Protein AF-S4RTV8-F1 (afdb_monomer_lite)

pLDDT: mean 80.62, std 17.02, range [40.25, 97.31]

Foldseek 3Di:
DDDPPPVVVVVPVVPCVVVVHDDDDPVRVVVVVVVVVVVVVVVVVVCVPPPVNPPPDPPCCDAQLAPRHSDADVVFGWDAQPPPGHIHTCVLQVPPDDDPDGDHAPCVVVVPDQAQAPQDRDRDHGKDAAPVGPHIHHSNSLVPDPVRPD

Sequence (150 aa):
LGSVSSCARSMLTMPTMSLGLPPVRERSLEAALSRLERRCADSALRALSTEAALGIEFDADVVCDVCRSPHAEDGNEMVFCDKCDVCVHQACYGIACVPAGSWLCRVCDRGVAAPRCQLCPRRDGAMKPTRGGGKWAHVSCALWIPEVRG

Radius of gyration: 27.45 Å; chains: 1; bounding box: 47×31×81 Å

InterPro domains:
  IPR001965 Zinc finger, PHD-type [SM00249] (63-109)
  IPR011011 Zinc finger, FYVE/PHD-type [SSF57903] (55-123)
  IPR013083 Zinc finger, RING/FYVE/PHD-type [G3DSA:3.30.40.10] (53-113)
  IPR013083 Zinc finger, RING/FYVE/PHD-type [G3DSA:3.30.40.10] (114-150)
  IPR019786 Zinc finger, PHD-type, conserved site [PS01359] (64-108)
  IPR019787 Zinc finger, PHD-finger [PF13831] (76-108)
  IPR019787 Zinc finger, PHD-finger [PS50016] (61-111)
  IPR034732 Extended PHD (ePHD) domain [PS51805] (114-150)
  IPR050701 Histone Modification Regulator [PTHR13793] (19-148)

Structure (mmCIF, N/CA/C/O backbone):
data_AF-S4RTV8-F1
#
_entry.id   AF-S4RTV8-F1
#
loop_
_atom_site.group_PDB
_atom_site.id
_atom_site.type_symbol
_atom_site.label_atom_id
_atom_site.label_alt_id
_atom_site.label_comp_id
_atom_site.label_asym_id
_atom_site.label_entity_id
_atom_site.label_seq_id
_atom_site.pdbx_PDB_ins_code
_atom_site.Cartn_x
_atom_site.Cartn_y
_atom_site.Cartn_z
_atom_site.occupancy
_atom_site.B_iso_or_equiv
_atom_site.auth_seq_id
_atom_site.auth_comp_id
_atom_site.auth_asym_id
_atom_site.auth_atom_id
_atom_site.pdbx_PDB_model_num
ATOM 1 N N . LEU A 1 1 ? 28.688 -11.612 -32.225 1.00 40.25 1 LEU A N 1
ATOM 2 C CA . LEU A 1 1 ? 28.831 -11.708 -33.698 1.00 40.25 1 LEU A CA 1
ATOM 3 C C . LEU A 1 1 ? 27.791 -12.708 -34.195 1.00 40.25 1 LEU A C 1
ATOM 5 O O . LEU A 1 1 ? 28.109 -13.857 -34.465 1.00 40.25 1 LEU A O 1
ATOM 9 N N . GLY A 1 2 ? 26.517 -12.313 -34.138 1.00 41.94 2 GLY A N 1
ATOM 10 C CA . GLY A 1 2 ? 25.397 -13.205 -34.424 1.00 41.94 2 GLY A CA 1
ATOM 11 C C . GLY A 1 2 ? 25.200 -13.312 -35.927 1.00 41.94 2 GLY A C 1
ATOM 12 O O . GLY A 1 2 ? 24.934 -12.307 -36.578 1.00 41.94 2 GLY A O 1
ATOM 13 N N . SER A 1 3 ? 25.365 -14.515 -36.471 1.00 46.09 3 SER A N 1
ATOM 14 C CA . SER A 1 3 ? 24.925 -14.839 -37.826 1.00 46.09 3 SER A CA 1
ATOM 15 C C . SER A 1 3 ? 23.455 -14.448 -37.955 1.00 46.09 3 SER A C 1
ATOM 17 O O . SER A 1 3 ? 22.622 -14.951 -37.198 1.00 46.09 3 SER A O 1
ATOM 19 N N . VAL A 1 4 ? 23.131 -13.544 -38.883 1.00 47.97 4 VAL A N 1
ATOM 20 C CA . VAL A 1 4 ? 21.741 -13.307 -39.274 1.00 47.97 4 VAL A CA 1
ATOM 21 C C . VAL A 1 4 ? 21.162 -14.657 -39.691 1.00 47.97 4 VAL A C 1
ATOM 23 O O . VAL A 1 4 ? 21.651 -15.310 -40.623 1.00 47.97 4 VAL A O 1
ATOM 26 N N . SER A 1 5 ? 20.194 -15.132 -38.903 1.00 55.53 5 SER A N 1
ATOM 27 C CA . SER A 1 5 ? 19.556 -16.434 -39.087 1.00 55.53 5 SER A CA 1
ATOM 28 C C . SER A 1 5 ? 19.175 -16.614 -40.555 1.00 55.53 5 SER A C 1
ATOM 30 O O . SER A 1 5 ? 18.720 -15.670 -41.201 1.00 55.53 5 SER A O 1
ATOM 32 N N . SER A 1 6 ? 19.350 -17.828 -41.083 1.00 51.12 6 SER A N 1
ATOM 33 C CA . SER A 1 6 ? 18.926 -18.232 -42.435 1.00 51.12 6 SER A CA 1
ATOM 34 C C . SER A 1 6 ? 17.519 -17.715 -42.801 1.00 51.12 6 SER A C 1
ATOM 36 O O . SER A 1 6 ? 17.260 -17.333 -43.943 1.00 51.12 6 SER A O 1
ATOM 38 N N . CYS A 1 7 ? 16.643 -17.580 -41.801 1.00 46.38 7 CYS A N 1
ATOM 39 C CA . CYS A 1 7 ? 15.295 -17.043 -41.956 1.00 46.38 7 CYS A CA 1
ATOM 40 C C . CYS A 1 7 ? 15.264 -15.559 -42.401 1.00 46.38 7 CYS A C 1
ATOM 42 O O . CYS A 1 7 ? 14.473 -15.193 -43.267 1.00 46.38 7 CYS A O 1
ATOM 44 N N . ALA A 1 8 ? 16.171 -14.712 -41.896 1.00 48.53 8 ALA A N 1
ATOM 45 C CA . ALA A 1 8 ? 16.247 -13.290 -42.254 1.00 48.53 8 ALA A CA 1
ATOM 46 C C . ALA A 1 8 ? 16.713 -13.067 -43.706 1.00 48.53 8 ALA A C 1
ATOM 48 O O . ALA A 1 8 ? 16.277 -12.123 -44.362 1.00 48.53 8 ALA A O 1
ATOM 49 N N . ARG A 1 9 ? 17.544 -13.974 -44.242 1.00 51.44 9 ARG A N 1
ATOM 50 C CA . ARG A 1 9 ? 18.009 -13.937 -45.641 1.00 51.44 9 ARG A CA 1
ATOM 51 C C . ARG A 1 9 ? 16.878 -14.140 -46.651 1.00 51.44 9 ARG A C 1
ATOM 53 O O . ARG A 1 9 ? 16.874 -13.482 -47.686 1.00 51.44 9 ARG A O 1
ATOM 60 N N . SER A 1 10 ? 15.905 -15.000 -46.341 1.00 50.19 10 SER A N 1
ATOM 61 C CA . SER A 1 10 ? 14.776 -15.273 -47.247 1.00 50.19 10 SER A CA 1
ATOM 62 C C . SER A 1 10 ? 13.738 -14.144 -47.281 1.00 50.19 10 SER A C 1
ATOM 64 O O . SER A 1 10 ? 13.056 -13.968 -48.287 1.00 50.19 10 SER A O 1
ATOM 66 N N . MET A 1 11 ? 13.634 -13.339 -46.219 1.00 51.34 11 MET A N 1
ATOM 67 C CA . MET A 1 11 ? 12.664 -12.236 -46.146 1.00 51.34 11 MET A CA 1
ATOM 68 C C . MET A 1 11 ? 13.111 -10.963 -46.884 1.00 51.34 11 MET A C 1
ATOM 70 O O . MET A 1 11 ? 12.276 -10.119 -47.195 1.00 51.34 11 MET A O 1
ATOM 74 N N . LEU A 1 12 ? 14.406 -10.817 -47.188 1.00 53.62 12 LEU A N 1
ATOM 75 C CA . LEU A 1 12 ? 14.980 -9.590 -47.764 1.00 53.62 12 LEU A CA 1
ATOM 76 C C . LEU A 1 12 ? 15.147 -9.638 -49.294 1.00 53.62 12 LEU A C 1
ATOM 78 O O . LEU A 1 12 ? 15.324 -8.595 -49.921 1.00 53.62 12 LEU A O 1
ATOM 82 N N . THR A 1 13 ? 15.066 -10.821 -49.909 1.00 52.78 13 THR A N 1
ATOM 83 C CA . THR A 1 13 ? 15.161 -11.012 -51.372 1.00 52.78 13 THR A CA 1
ATOM 84 C C . THR A 1 13 ? 13.800 -11.081 -52.067 1.00 52.78 13 THR A C 1
ATOM 86 O O . THR A 1 13 ? 13.704 -10.795 -53.257 1.00 52.78 13 THR A O 1
ATOM 89 N N . MET A 1 14 ? 12.740 -11.414 -51.330 1.00 53.25 14 MET A N 1
ATOM 90 C CA . MET A 1 14 ? 11.364 -11.488 -51.834 1.00 53.25 14 MET A CA 1
ATOM 91 C C . MET A 1 14 ? 10.714 -10.121 -52.167 1.00 53.25 14 MET A C 1
ATOM 93 O O . MET A 1 14 ? 9.993 -10.063 -53.162 1.00 53.25 14 MET A O 1
ATOM 97 N N . PRO A 1 15 ? 10.951 -9.002 -51.439 1.00 51.34 15 PRO A N 1
ATOM 98 C CA . PRO A 1 15 ? 10.227 -7.749 -51.690 1.00 51.34 15 PRO A CA 1
ATOM 99 C C . PRO A 1 15 ? 10.873 -6.836 -52.745 1.00 51.34 15 PRO A C 1
ATOM 101 O O . PRO A 1 15 ? 10.248 -5.878 -53.199 1.00 51.34 15 PRO A O 1
ATOM 104 N N . THR A 1 16 ? 12.120 -7.089 -53.156 1.00 51.38 16 THR A N 1
ATOM 105 C CA . THR A 1 16 ? 12.829 -6.227 -54.123 1.00 51.38 16 THR A CA 1
ATOM 106 C C . THR A 1 16 ? 12.380 -6.471 -55.564 1.00 51.38 16 THR A C 1
ATOM 108 O O . THR A 1 16 ? 12.330 -5.528 -56.354 1.00 51.38 16 THR A O 1
ATOM 111 N N . MET A 1 17 ? 11.967 -7.703 -55.892 1.00 49.91 17 MET A N 1
ATOM 112 C CA . MET A 1 17 ? 11.480 -8.066 -57.230 1.00 49.91 17 MET A CA 1
ATOM 113 C C . MET A 1 17 ? 10.104 -7.463 -57.558 1.00 49.91 17 MET A C 1
ATOM 115 O O . MET A 1 17 ? 9.817 -7.225 -58.727 1.00 49.91 17 MET A O 1
ATOM 119 N N . SER A 1 18 ? 9.268 -7.160 -56.557 1.00 53.88 18 SER A N 1
ATOM 120 C CA . SER A 1 18 ? 7.946 -6.537 -56.753 1.00 53.88 18 SER A CA 1
ATOM 121 C C . SER A 1 18 ? 7.978 -5.007 -56.859 1.00 53.88 18 SER A C 1
ATOM 123 O O . SER A 1 18 ? 6.999 -4.410 -57.292 1.00 53.88 18 SER A O 1
ATOM 125 N N . LEU A 1 19 ? 9.083 -4.363 -56.464 1.00 61.69 19 LEU A N 1
ATOM 126 C CA . LEU A 1 19 ? 9.220 -2.898 -56.414 1.00 61.69 19 LEU A CA 1
ATOM 127 C C . LEU A 1 19 ? 10.133 -2.327 -57.516 1.00 61.69 19 LEU A C 1
ATOM 129 O O . LEU A 1 19 ? 10.395 -1.128 -57.526 1.00 61.69 19 LEU A O 1
ATOM 133 N N . GLY A 1 20 ? 10.638 -3.167 -58.430 1.00 59.81 20 GLY A N 1
ATOM 134 C CA . GLY A 1 20 ? 11.506 -2.735 -59.535 1.00 59.81 20 GLY A CA 1
ATOM 135 C C . GLY A 1 20 ? 12.856 -2.152 -59.092 1.00 59.81 20 GLY A C 1
ATOM 136 O O . GLY A 1 20 ? 13.490 -1.420 -59.848 1.00 59.81 20 GLY A O 1
ATOM 137 N N . LEU A 1 21 ? 13.294 -2.446 -57.865 1.00 60.03 21 LEU A N 1
ATOM 138 C CA . LEU A 1 21 ? 14.542 -1.929 -57.307 1.00 60.03 21 LEU A CA 1
ATOM 139 C C . LEU A 1 21 ? 15.725 -2.824 -57.704 1.00 60.03 21 LEU A C 1
ATOM 141 O O . LEU A 1 21 ? 15.591 -4.051 -57.713 1.00 60.03 21 LEU A O 1
ATOM 145 N N . PRO A 1 22 ? 16.903 -2.245 -58.005 1.00 67.88 22 PRO A N 1
ATOM 146 C CA . PRO A 1 22 ? 18.086 -3.036 -58.312 1.00 67.88 22 PRO A CA 1
ATOM 147 C C . PRO A 1 22 ? 18.478 -3.910 -57.107 1.00 67.88 22 PRO A C 1
ATOM 149 O O . PRO A 1 22 ? 18.366 -3.462 -55.960 1.00 67.88 22 PRO A O 1
ATOM 152 N N . PRO A 1 23 ? 18.958 -5.146 -57.334 1.00 69.31 23 PRO A N 1
ATOM 153 C CA . PRO A 1 23 ? 19.333 -6.051 -56.255 1.00 69.31 23 PRO A CA 1
ATOM 154 C C . PRO A 1 23 ? 20.471 -5.449 -55.424 1.00 69.31 23 PRO A C 1
ATOM 156 O O . PRO A 1 23 ? 21.555 -5.150 -55.929 1.00 69.31 23 PRO A O 1
ATOM 159 N N . VAL A 1 24 ? 20.222 -5.269 -54.127 1.00 79.12 24 VAL A N 1
ATOM 160 C CA . VAL A 1 24 ? 21.215 -4.757 -53.179 1.00 79.12 24 VAL A CA 1
ATOM 161 C C . VAL A 1 24 ? 22.122 -5.906 -52.746 1.00 79.12 24 VAL A C 1
ATOM 163 O O . VAL A 1 24 ? 21.654 -6.992 -52.410 1.00 79.12 24 VAL A O 1
ATOM 166 N N . ARG A 1 25 ? 23.440 -5.679 -52.738 1.00 80.88 25 ARG A N 1
ATOM 167 C CA . ARG A 1 25 ? 24.405 -6.673 -52.245 1.00 80.88 25 ARG A CA 1
ATOM 168 C C . ARG A 1 25 ? 24.222 -6.882 -50.741 1.00 80.88 25 ARG A C 1
ATOM 170 O O . ARG A 1 25 ? 24.121 -5.908 -49.999 1.00 80.88 25 ARG A O 1
ATOM 177 N N . GLU A 1 26 ? 24.289 -8.135 -50.295 1.00 80.56 26 GLU A N 1
ATOM 178 C CA . GLU A 1 26 ? 24.139 -8.544 -48.885 1.00 80.56 26 GLU A CA 1
ATOM 179 C C . GLU A 1 26 ? 24.993 -7.684 -47.939 1.00 80.56 26 GLU A C 1
ATOM 181 O O . GLU A 1 26 ? 24.469 -7.067 -47.018 1.00 80.56 26 GLU A O 1
ATOM 186 N N . ARG A 1 27 ? 26.278 -7.495 -48.267 1.00 76.31 27 ARG A N 1
ATOM 187 C CA . ARG A 1 27 ? 27.217 -6.667 -47.487 1.00 76.31 27 ARG A CA 1
ATOM 188 C C . ARG A 1 27 ? 26.774 -5.208 -47.325 1.00 76.31 27 ARG A C 1
ATOM 190 O O . ARG A 1 27 ? 27.061 -4.580 -46.310 1.00 76.31 27 ARG A O 1
ATOM 197 N N . SER A 1 28 ? 26.107 -4.646 -48.334 1.00 82.62 28 SER A N 1
ATOM 198 C CA . SER A 1 28 ? 25.605 -3.267 -48.299 1.00 82.62 28 SER A CA 1
ATOM 199 C C . SER A 1 28 ? 24.367 -3.149 -47.411 1.00 82.62 28 SER A C 1
ATOM 201 O O . SER A 1 28 ? 24.237 -2.173 -46.674 1.00 82.62 28 SER A O 1
ATOM 203 N N . LEU A 1 29 ? 23.490 -4.155 -47.442 1.00 83.25 29 LEU A N 1
ATOM 204 C CA . LEU A 1 29 ? 22.302 -4.220 -46.594 1.00 83.25 29 LEU A CA 1
ATOM 205 C C . LEU A 1 29 ? 22.671 -4.463 -45.127 1.00 83.25 29 LEU A C 1
ATOM 207 O O . LEU A 1 29 ? 22.194 -3.744 -44.254 1.00 83.25 29 LEU A O 1
ATOM 211 N N . GLU A 1 30 ? 23.582 -5.398 -44.858 1.00 82.88 30 GLU A N 1
ATOM 212 C CA . GLU A 1 30 ? 24.113 -5.659 -43.514 1.00 82.88 30 GLU A CA 1
ATOM 213 C C . GLU A 1 30 ? 24.758 -4.407 -42.910 1.00 82.88 30 GLU A C 1
ATOM 215 O O . GLU A 1 30 ? 24.509 -4.068 -41.751 1.00 82.88 30 GLU A O 1
ATOM 220 N N . ALA A 1 31 ? 25.544 -3.669 -43.702 1.00 83.31 31 ALA A N 1
ATOM 221 C CA . ALA A 1 31 ? 26.157 -2.422 -43.257 1.00 83.31 31 ALA A CA 1
ATOM 222 C C . ALA A 1 31 ? 25.113 -1.332 -42.953 1.00 83.31 31 ALA A C 1
ATOM 224 O O . ALA A 1 31 ? 25.285 -0.571 -41.996 1.00 83.31 31 ALA A O 1
ATOM 225 N N . ALA A 1 32 ? 24.037 -1.255 -43.742 1.00 86.19 32 ALA A N 1
ATOM 226 C CA . ALA A 1 32 ? 22.941 -0.312 -43.533 1.00 86.19 32 ALA A CA 1
ATOM 227 C C . ALA A 1 32 ? 22.113 -0.657 -42.283 1.00 86.19 32 ALA A C 1
ATOM 229 O O . ALA A 1 32 ? 21.882 0.222 -41.451 1.00 86.19 32 ALA A O 1
ATOM 230 N N . LEU A 1 33 ? 21.747 -1.928 -42.097 1.00 85.31 33 LEU A N 1
ATOM 231 C CA . LEU A 1 33 ? 21.034 -2.412 -40.910 1.00 85.31 33 LEU A CA 1
ATOM 232 C C . LEU A 1 33 ? 21.870 -2.208 -39.643 1.00 85.31 33 LEU A C 1
ATOM 234 O O . LEU A 1 33 ? 21.409 -1.557 -38.710 1.00 85.31 33 LEU A O 1
ATOM 238 N N . SER A 1 34 ? 23.149 -2.596 -39.664 1.00 85.44 34 SER A N 1
ATOM 239 C CA . SER A 1 34 ? 24.070 -2.375 -38.539 1.00 85.44 34 SER A CA 1
ATOM 240 C C . SER A 1 34 ? 24.225 -0.889 -38.186 1.00 85.44 34 SER A C 1
ATOM 242 O O . SER A 1 34 ? 24.551 -0.529 -37.056 1.00 85.44 34 SER A O 1
ATOM 244 N N . ARG A 1 35 ? 24.091 0.020 -39.161 1.00 90.38 35 ARG A N 1
ATOM 245 C CA . ARG A 1 35 ? 24.100 1.472 -38.912 1.00 90.38 35 ARG A CA 1
ATOM 246 C C . ARG A 1 35 ? 22.797 1.935 -38.267 1.00 90.38 35 ARG A C 1
ATOM 248 O O . ARG A 1 35 ? 22.850 2.761 -37.362 1.00 90.38 35 ARG A O 1
ATOM 255 N N . LEU A 1 36 ? 21.656 1.420 -38.717 1.00 86.12 36 LEU A N 1
ATOM 256 C CA . LEU A 1 36 ? 20.351 1.758 -38.156 1.00 86.12 36 LEU A CA 1
ATOM 257 C C . LEU A 1 36 ? 20.208 1.252 -36.714 1.00 86.12 36 LEU A C 1
ATOM 259 O O . LEU A 1 36 ? 19.797 2.016 -35.847 1.00 86.12 36 LEU A O 1
ATOM 263 N N . GLU A 1 37 ? 20.627 0.016 -36.449 1.00 89.62 37 GLU A N 1
ATOM 264 C CA . GLU A 1 37 ? 20.637 -0.588 -35.112 1.00 89.62 37 GLU A CA 1
ATOM 265 C C . GLU A 1 37 ? 21.473 0.232 -34.129 1.00 89.62 37 GLU A C 1
ATOM 267 O O . GLU A 1 37 ? 20.994 0.560 -33.048 1.00 89.62 37 GLU A O 1
ATOM 272 N N . ARG A 1 38 ? 22.681 0.657 -34.530 1.00 90.38 38 ARG A N 1
ATOM 273 C CA . ARG A 1 38 ? 23.530 1.537 -33.708 1.00 90.38 38 ARG A CA 1
ATOM 274 C C . ARG A 1 38 ? 22.851 2.865 -33.384 1.00 90.38 38 ARG A C 1
ATOM 276 O O . ARG A 1 38 ? 22.861 3.286 -32.237 1.00 90.38 38 ARG A O 1
ATOM 283 N N . ARG A 1 39 ? 22.198 3.497 -34.363 1.00 88.00 39 ARG A N 1
ATOM 284 C CA . ARG A 1 39 ? 21.475 4.762 -34.134 1.00 88.00 39 ARG A CA 1
ATOM 285 C C . ARG A 1 39 ? 20.268 4.584 -33.213 1.00 88.00 39 ARG A C 1
ATOM 287 O O . ARG A 1 39 ? 19.996 5.466 -32.406 1.00 88.00 39 ARG A O 1
ATOM 294 N N . CYS A 1 40 ? 19.553 3.467 -33.331 1.00 82.19 40 CYS A N 1
ATOM 295 C CA . CYS A 1 40 ? 18.441 3.134 -32.443 1.00 82.19 40 CYS A CA 1
ATOM 296 C C . CYS A 1 40 ? 18.938 2.888 -31.012 1.00 82.19 40 CYS A C 1
ATOM 298 O O . CYS A 1 40 ? 18.385 3.452 -30.073 1.00 82.19 40 CYS A O 1
ATOM 300 N N . ALA A 1 41 ? 20.030 2.133 -30.860 1.00 85.12 41 ALA A N 1
ATOM 301 C CA . ALA A 1 41 ? 20.665 1.874 -29.572 1.00 85.12 41 ALA A CA 1
ATOM 302 C C . ALA A 1 41 ? 21.143 3.170 -28.899 1.00 85.12 41 ALA A C 1
ATOM 304 O O . ALA A 1 41 ? 20.824 3.396 -27.736 1.00 85.12 41 ALA A O 1
ATOM 305 N N . ASP A 1 42 ? 21.812 4.060 -29.637 1.00 85.00 42 ASP A N 1
ATOM 306 C CA . ASP A 1 42 ? 22.248 5.363 -29.121 1.00 85.00 42 ASP A CA 1
ATOM 307 C C . ASP A 1 42 ? 21.057 6.244 -28.706 1.00 85.00 42 ASP A C 1
ATOM 309 O O . ASP A 1 42 ? 21.120 6.952 -27.702 1.00 85.00 42 ASP A O 1
ATOM 313 N N . SER A 1 43 ? 19.958 6.211 -29.469 1.00 79.62 43 SER A N 1
ATOM 314 C CA . SER A 1 43 ? 18.732 6.957 -29.158 1.00 79.62 43 SER A CA 1
ATOM 315 C C . SER A 1 43 ? 18.017 6.410 -27.923 1.00 79.62 43 SER A C 1
ATOM 317 O O . SER A 1 43 ? 17.565 7.192 -27.090 1.00 79.62 43 SER A O 1
ATOM 319 N N . ALA A 1 44 ? 17.916 5.085 -27.798 1.00 78.06 44 ALA A N 1
ATOM 320 C CA . ALA A 1 44 ? 17.320 4.420 -26.646 1.00 78.06 44 ALA A CA 1
ATOM 321 C C . ALA A 1 44 ? 18.156 4.665 -25.387 1.00 78.06 44 ALA A C 1
ATOM 323 O O . ALA A 1 44 ? 17.614 5.053 -24.359 1.00 78.06 44 ALA A O 1
ATOM 324 N N . LEU A 1 45 ? 19.483 4.537 -25.488 1.00 74.19 45 LEU A N 1
ATOM 325 C CA . LEU A 1 45 ? 20.388 4.822 -24.382 1.00 74.19 45 LEU A CA 1
ATOM 326 C C . LEU A 1 45 ? 20.266 6.282 -23.941 1.00 74.19 45 LEU A C 1
ATOM 328 O O . LEU A 1 45 ? 20.134 6.543 -22.757 1.00 74.19 45 LEU A O 1
ATOM 332 N N . ARG A 1 46 ? 20.209 7.234 -24.878 1.00 71.50 46 ARG A N 1
ATOM 333 C CA . ARG A 1 46 ? 19.984 8.652 -24.556 1.00 71.50 46 ARG A CA 1
ATOM 334 C C . ARG A 1 46 ? 18.651 8.918 -23.863 1.00 71.50 46 ARG A C 1
ATOM 336 O O . ARG A 1 46 ? 18.626 9.733 -22.949 1.00 71.50 46 ARG A O 1
ATOM 343 N N . ALA A 1 47 ? 17.579 8.245 -24.276 1.00 70.50 47 ALA A N 1
ATOM 344 C CA . ALA A 1 47 ? 16.274 8.350 -23.626 1.00 70.50 47 ALA A CA 1
ATOM 345 C C . ALA A 1 47 ? 16.274 7.760 -22.201 1.00 70.50 47 ALA A C 1
ATOM 347 O O . ALA A 1 47 ? 15.520 8.222 -21.353 1.00 70.50 47 ALA A O 1
ATOM 348 N N . LEU A 1 48 ? 17.133 6.770 -21.934 1.00 65.19 48 LEU A N 1
ATOM 349 C CA . LEU A 1 48 ? 17.292 6.135 -20.621 1.00 65.19 48 LEU A CA 1
ATOM 350 C C . LEU A 1 48 ? 18.318 6.848 -19.719 1.00 65.19 48 LEU A C 1
ATOM 352 O O . LEU A 1 48 ? 18.198 6.791 -18.502 1.00 65.19 48 LEU A O 1
ATOM 356 N N . SER A 1 49 ? 19.333 7.504 -20.292 1.00 63.03 49 SER A N 1
ATOM 357 C CA . SER A 1 49 ? 20.416 8.179 -19.557 1.00 63.03 49 SER A CA 1
ATOM 358 C C . SER A 1 49 ? 20.053 9.574 -19.059 1.00 63.03 49 SER A C 1
ATOM 360 O O . SER A 1 49 ? 20.782 10.136 -18.246 1.00 63.03 49 SER A O 1
ATOM 362 N N . THR A 1 50 ? 18.954 10.165 -19.525 1.00 59.38 50 THR A N 1
ATOM 363 C CA . THR A 1 50 ? 18.392 11.324 -18.836 1.00 59.38 50 THR A CA 1
ATOM 364 C C . THR A 1 50 ? 17.734 10.828 -17.553 1.00 59.38 50 THR A C 1
ATOM 366 O O . THR A 1 50 ? 16.619 10.319 -17.601 1.00 59.38 50 THR A O 1
ATOM 369 N N . GLU A 1 51 ? 18.412 10.985 -16.414 1.00 53.25 51 GLU A N 1
ATOM 370 C CA . GLU A 1 51 ? 17.888 10.675 -15.069 1.00 53.25 51 GLU A CA 1
ATOM 371 C C . GLU A 1 51 ? 16.492 11.299 -14.842 1.00 53.25 51 GLU A C 1
ATOM 373 O O . GLU A 1 51 ? 15.618 10.702 -14.219 1.00 53.25 51 GLU A O 1
ATOM 378 N N . ALA A 1 52 ? 16.227 12.444 -15.481 1.00 54.62 52 ALA A N 1
ATOM 379 C CA . ALA A 1 52 ? 14.937 13.135 -15.493 1.00 54.62 52 ALA A CA 1
ATOM 380 C C . ALA A 1 52 ? 13.796 12.432 -16.271 1.00 54.62 52 ALA A C 1
ATOM 382 O O . ALA A 1 52 ? 12.651 12.860 -16.159 1.00 54.62 52 ALA A O 1
ATOM 383 N N . ALA A 1 53 ? 14.067 11.401 -17.081 1.00 55.41 53 ALA A N 1
ATOM 384 C CA . ALA A 1 53 ? 13.049 10.732 -17.905 1.00 55.41 53 ALA A CA 1
ATOM 385 C C . ALA A 1 53 ? 12.460 9.469 -17.266 1.00 55.41 53 ALA A C 1
ATOM 387 O O . ALA A 1 53 ? 11.389 9.031 -17.683 1.00 55.41 53 ALA A O 1
ATOM 388 N N . LEU A 1 54 ? 13.133 8.887 -16.269 1.00 57.81 54 LEU A N 1
ATOM 389 C CA . LEU A 1 54 ? 12.631 7.699 -15.581 1.00 57.81 54 LEU A CA 1
ATOM 390 C C . LEU A 1 54 ? 11.972 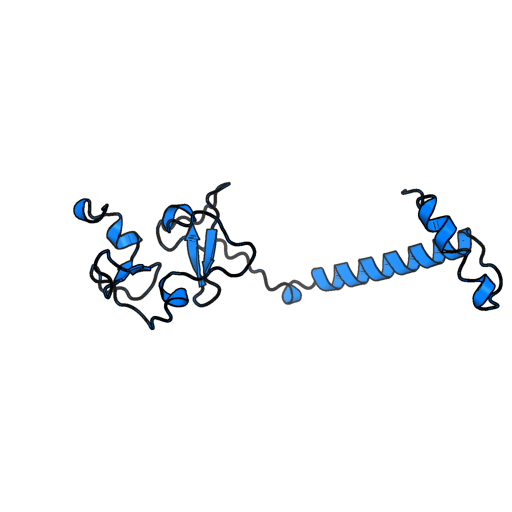8.030 -14.239 1.00 57.81 54 LEU A C 1
ATOM 392 O O . LEU A 1 54 ? 11.099 7.278 -13.825 1.00 57.81 54 LEU A O 1
ATOM 396 N N . GLY A 1 55 ? 12.319 9.146 -13.584 1.00 56.00 55 GLY A N 1
ATOM 397 C CA . GLY A 1 55 ? 11.651 9.590 -12.349 1.00 56.00 55 GLY A CA 1
ATOM 398 C C . GLY A 1 55 ? 11.646 8.552 -11.216 1.00 56.00 55 GLY A C 1
ATOM 399 O O . GLY A 1 55 ? 10.831 8.650 -10.305 1.00 56.00 55 GLY A O 1
ATOM 400 N N . ILE A 1 56 ? 12.514 7.536 -11.288 1.00 57.31 56 ILE A N 1
ATOM 401 C CA . ILE A 1 56 ? 12.601 6.458 -10.302 1.00 57.31 56 ILE A CA 1
ATOM 402 C C . ILE A 1 56 ? 13.599 6.905 -9.242 1.00 57.31 56 ILE A C 1
ATOM 404 O O . ILE A 1 56 ? 14.779 6.557 -9.280 1.00 57.31 56 ILE A O 1
ATOM 408 N N . GLU A 1 57 ? 13.135 7.730 -8.317 1.00 63.62 57 GLU A N 1
ATOM 409 C CA . GLU A 1 57 ? 13.874 8.000 -7.091 1.00 63.62 57 GLU A CA 1
ATOM 410 C C . GLU A 1 57 ? 13.663 6.780 -6.184 1.00 63.62 57 GLU A C 1
ATOM 412 O O . GLU A 1 57 ? 12.575 6.568 -5.651 1.00 63.62 57 GLU A O 1
ATOM 417 N N . PHE A 1 58 ? 14.669 5.904 -6.076 1.00 57.03 58 PHE A N 1
ATOM 418 C CA . PHE A 1 58 ? 14.672 4.854 -5.055 1.00 57.03 58 PHE A CA 1
ATOM 419 C C . PHE A 1 58 ? 14.891 5.529 -3.706 1.00 57.03 58 PHE A C 1
ATOM 421 O O . PHE A 1 58 ? 16.025 5.705 -3.261 1.00 57.03 58 PHE A O 1
ATOM 428 N N . ASP A 1 59 ? 13.798 5.945 -3.082 1.00 68.50 59 ASP A N 1
ATOM 429 C CA . ASP A 1 59 ? 13.835 6.474 -1.733 1.00 68.50 59 ASP A CA 1
AT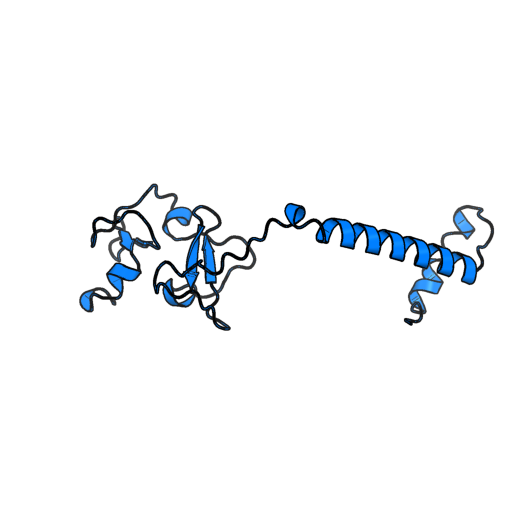OM 430 C C . ASP A 1 59 ? 14.080 5.307 -0.763 1.00 68.50 59 ASP A C 1
ATOM 432 O O . ASP A 1 59 ? 13.195 4.503 -0.458 1.00 68.50 59 ASP A O 1
ATOM 436 N N . ALA A 1 60 ? 15.341 5.163 -0.345 1.00 67.25 60 ALA A N 1
ATOM 437 C CA . ALA A 1 60 ? 15.792 4.110 0.563 1.00 67.25 60 ALA A CA 1
ATOM 438 C C . ALA A 1 60 ? 15.134 4.198 1.954 1.00 67.25 60 ALA A C 1
ATOM 440 O O . ALA A 1 60 ? 15.247 3.254 2.738 1.00 67.25 60 ALA A O 1
ATOM 441 N N . ASP A 1 61 ? 14.433 5.299 2.241 1.00 80.31 61 ASP A N 1
ATOM 442 C CA . ASP A 1 61 ? 13.719 5.527 3.492 1.00 80.31 61 ASP A CA 1
ATOM 443 C C . ASP A 1 61 ? 12.253 5.056 3.442 1.00 80.31 61 ASP A C 1
ATOM 445 O O . ASP A 1 61 ? 11.534 5.145 4.446 1.00 80.31 61 ASP A O 1
ATOM 449 N N . VAL A 1 62 ? 11.786 4.507 2.312 1.00 89.81 62 VAL A N 1
ATOM 450 C CA . VAL A 1 62 ? 10.436 3.938 2.223 1.00 89.81 62 VAL A CA 1
ATOM 451 C C . VAL A 1 62 ? 10.346 2.673 3.070 1.00 89.81 62 VAL A C 1
ATOM 453 O O . VAL A 1 62 ? 11.035 1.678 2.853 1.00 89.81 62 VAL A O 1
ATOM 456 N N . VAL A 1 63 ? 9.433 2.704 4.037 1.00 94.69 63 VAL A N 1
ATOM 457 C CA . VAL A 1 63 ? 9.184 1.605 4.968 1.00 94.69 63 VAL A CA 1
ATOM 458 C C . VAL A 1 63 ? 7.764 1.083 4.837 1.00 94.69 63 VAL A C 1
ATOM 460 O O . VAL A 1 63 ? 6.823 1.823 4.558 1.00 94.69 63 VAL A O 1
ATOM 463 N N . CYS A 1 64 ? 7.575 -0.193 5.159 1.00 95.75 64 CYS A N 1
ATOM 464 C CA . CYS A 1 64 ? 6.239 -0.753 5.282 1.00 95.75 64 CYS A CA 1
ATOM 465 C C . CYS A 1 64 ? 5.436 -0.055 6.402 1.00 95.75 64 CYS A C 1
ATOM 467 O O . CYS A 1 64 ? 5.839 -0.035 7.568 1.00 95.75 64 CYS A O 1
ATOM 469 N N . ASP A 1 65 ? 4.223 0.406 6.093 1.00 95.44 65 ASP A N 1
ATOM 470 C CA . ASP A 1 65 ? 3.301 1.088 7.016 1.00 95.44 65 ASP A CA 1
ATOM 471 C C . ASP A 1 65 ? 2.766 0.213 8.164 1.00 95.44 65 ASP A C 1
ATOM 473 O O . ASP A 1 65 ? 2.079 0.693 9.074 1.00 95.44 65 ASP A O 1
ATOM 477 N N . VAL A 1 66 ? 3.069 -1.086 8.136 1.00 95.62 66 VAL A N 1
ATOM 478 C CA . VAL A 1 66 ? 2.691 -2.045 9.179 1.00 95.62 66 VAL A CA 1
ATOM 479 C C . VAL A 1 66 ? 3.867 -2.347 10.102 1.00 95.62 66 VAL A C 1
ATOM 481 O O . VAL A 1 66 ? 3.744 -2.132 11.307 1.00 95.62 66 VAL A O 1
ATOM 484 N N . CYS A 1 67 ? 4.986 -2.844 9.562 1.00 94.62 67 CYS A N 1
ATOM 485 C CA . CYS A 1 67 ? 6.130 -3.299 10.361 1.00 94.62 67 CYS A CA 1
ATOM 486 C C . CYS A 1 67 ? 7.257 -2.268 10.498 1.00 94.62 67 CYS A C 1
ATOM 488 O O . CYS A 1 67 ? 8.168 -2.492 11.287 1.00 94.62 67 CYS A O 1
ATOM 490 N N . ARG A 1 68 ? 7.197 -1.151 9.760 1.00 93.25 68 ARG A N 1
ATOM 491 C CA . ARG A 1 68 ? 8.228 -0.099 9.716 1.00 93.25 68 ARG A CA 1
ATOM 492 C C . ARG A 1 68 ? 9.617 -0.578 9.260 1.00 93.25 68 ARG A C 1
ATOM 494 O O . ARG A 1 68 ? 10.598 0.112 9.500 1.00 93.25 68 ARG A O 1
ATOM 501 N N . SER A 1 69 ? 9.696 -1.732 8.596 1.00 93.31 69 SER A N 1
ATOM 502 C CA . SER A 1 69 ? 10.923 -2.232 7.963 1.00 93.31 69 SER A CA 1
ATOM 503 C C . SER A 1 69 ? 11.011 -1.755 6.505 1.00 93.31 69 SER A C 1
ATOM 505 O O . SER A 1 69 ? 9.977 -1.801 5.827 1.00 93.31 69 SER A O 1
ATOM 507 N N . PRO A 1 70 ? 12.201 -1.352 6.017 1.00 92.38 70 PRO A N 1
ATOM 508 C CA . PRO A 1 70 ? 12.454 -1.049 4.604 1.00 92.38 70 PRO A CA 1
ATOM 509 C C . PRO A 1 70 ? 12.807 -2.296 3.768 1.00 92.38 70 PRO A C 1
ATOM 511 O O . PRO A 1 70 ? 12.967 -2.215 2.554 1.00 92.38 70 PRO A O 1
ATOM 514 N N . HIS A 1 71 ? 12.994 -3.455 4.406 1.00 90.38 71 HIS A N 1
ATOM 515 C CA . HIS A 1 71 ? 13.506 -4.653 3.739 1.00 90.38 71 HIS A CA 1
ATOM 516 C C . HIS A 1 71 ? 12.388 -5.499 3.131 1.00 90.38 71 HIS A C 1
ATOM 518 O O . HIS A 1 71 ? 11.581 -6.048 3.879 1.00 90.38 71 HIS A O 1
ATOM 524 N N . ALA A 1 72 ? 12.414 -5.663 1.805 1.00 88.19 72 ALA A N 1
ATOM 525 C CA . ALA A 1 72 ? 11.632 -6.666 1.086 1.00 88.19 72 ALA A CA 1
ATOM 526 C C . ALA A 1 72 ? 12.378 -8.012 1.022 1.00 88.19 72 ALA A C 1
ATOM 528 O O . ALA A 1 72 ? 13.609 -8.047 0.982 1.00 88.19 72 ALA A O 1
ATOM 529 N N . GLU A 1 73 ? 11.625 -9.110 0.974 1.00 89.12 73 GLU A N 1
ATOM 530 C CA . GLU A 1 73 ? 12.148 -10.477 0.855 1.00 89.12 73 GLU A CA 1
ATOM 531 C C . GLU A 1 73 ? 11.466 -11.208 -0.313 1.00 89.12 73 GLU A C 1
ATOM 533 O O . GLU A 1 73 ? 10.334 -10.878 -0.681 1.00 89.12 73 GLU A O 1
ATOM 538 N N . ASP A 1 74 ? 12.119 -12.232 -0.870 1.00 89.50 74 ASP A N 1
ATOM 539 C CA . ASP A 1 74 ? 11.549 -13.063 -1.937 1.00 89.50 74 ASP A CA 1
ATOM 540 C C . ASP A 1 74 ? 10.234 -13.718 -1.476 1.00 89.50 74 ASP A C 1
ATOM 542 O O . ASP A 1 74 ? 10.186 -14.454 -0.489 1.00 89.50 74 ASP A O 1
ATOM 546 N N . GLY A 1 75 ? 9.143 -13.452 -2.200 1.00 89.56 75 GLY A N 1
ATOM 547 C CA . GLY A 1 75 ? 7.800 -13.931 -1.848 1.00 89.56 75 GLY A CA 1
ATOM 548 C C . GLY A 1 75 ? 7.091 -13.128 -0.747 1.00 89.56 75 GLY A C 1
ATOM 549 O O . GLY A 1 75 ? 5.959 -13.458 -0.385 1.00 89.56 75 GLY A O 1
ATOM 550 N N . ASN A 1 76 ? 7.719 -12.070 -0.232 1.00 92.94 76 ASN A N 1
ATOM 551 C CA . ASN A 1 76 ? 7.129 -11.094 0.679 1.00 92.94 76 ASN A CA 1
ATOM 552 C C . ASN A 1 76 ? 7.524 -9.670 0.253 1.00 92.94 76 ASN A C 1
ATOM 554 O O . ASN A 1 76 ? 8.141 -8.906 0.998 1.00 92.94 76 ASN A O 1
ATOM 558 N N . GLU A 1 77 ? 7.166 -9.333 -0.979 1.00 93.12 77 GLU A N 1
ATOM 559 C CA . GLU A 1 77 ? 7.523 -8.080 -1.631 1.00 93.12 77 GLU A CA 1
ATOM 560 C C . GLU A 1 77 ? 6.801 -6.883 -0.988 1.00 93.12 77 GLU A C 1
ATOM 562 O O . GLU A 1 77 ? 5.742 -7.023 -0.356 1.00 93.12 77 GLU A O 1
ATOM 567 N N . MET A 1 78 ? 7.371 -5.687 -1.163 1.00 94.25 78 MET A N 1
ATOM 568 C CA . MET A 1 78 ? 6.685 -4.429 -0.862 1.00 94.25 78 MET A CA 1
ATOM 569 C C . MET A 1 78 ? 5.723 -4.073 -1.996 1.00 94.25 78 MET A C 1
ATOM 571 O O . MET A 1 78 ? 6.096 -4.067 -3.165 1.00 94.25 78 MET A O 1
ATOM 575 N N . VAL A 1 79 ? 4.482 -3.758 -1.636 1.00 95.62 79 VAL A N 1
ATOM 576 C CA . VAL A 1 79 ? 3.393 -3.445 -2.563 1.00 95.62 79 VAL A CA 1
ATOM 577 C C . VAL A 1 79 ? 2.836 -2.063 -2.239 1.00 95.62 79 VAL A C 1
ATOM 579 O O . VAL A 1 79 ? 2.502 -1.776 -1.084 1.00 95.62 79 VAL A O 1
ATOM 582 N N . PHE A 1 80 ? 2.697 -1.234 -3.272 1.00 96.00 80 PHE A N 1
ATOM 583 C CA . PHE A 1 80 ? 2.183 0.131 -3.194 1.00 96.00 80 PHE A CA 1
ATOM 584 C C . PHE A 1 80 ? 0.752 0.197 -3.711 1.00 96.00 80 PHE A C 1
ATOM 586 O O . PHE A 1 80 ? 0.411 -0.416 -4.720 1.00 96.00 80 PHE A O 1
ATOM 593 N N . CYS A 1 81 ? -0.104 0.941 -3.014 1.00 96.88 81 CYS A N 1
ATOM 594 C CA . CYS A 1 81 ? -1.455 1.217 -3.494 1.00 96.88 81 CYS A CA 1
ATOM 595 C C . CYS A 1 81 ? -1.432 2.278 -4.593 1.00 96.88 81 CYS A C 1
ATOM 597 O O . CYS A 1 81 ? -1.147 3.436 -4.298 1.00 96.88 81 CYS A O 1
ATOM 599 N N . ASP A 1 82 ? -1.913 1.943 -5.791 1.00 96.25 82 ASP A N 1
ATOM 600 C CA . ASP A 1 82 ? -1.918 2.853 -6.952 1.00 96.25 82 ASP A CA 1
ATOM 601 C C . ASP A 1 82 ? -2.748 4.140 -6.767 1.00 96.25 82 ASP A C 1
ATOM 603 O O . ASP A 1 82 ? -2.717 5.038 -7.606 1.00 96.25 82 ASP A O 1
ATOM 607 N N . LYS A 1 83 ? -3.544 4.242 -5.694 1.00 95.62 83 LYS A N 1
ATOM 608 C CA . LYS A 1 83 ? -4.394 5.413 -5.417 1.00 95.62 83 LYS A CA 1
ATOM 609 C C . LYS A 1 83 ? -3.910 6.290 -4.265 1.00 95.62 83 LYS A C 1
ATOM 611 O O . LYS A 1 83 ? -4.176 7.488 -4.276 1.00 95.62 83 LYS A O 1
ATOM 616 N N . CYS A 1 84 ? -3.326 5.706 -3.223 1.00 95.00 84 CYS A N 1
ATOM 617 C CA . CYS A 1 84 ? -2.983 6.442 -1.998 1.00 95.00 84 CYS A CA 1
ATOM 618 C C . CYS A 1 84 ? -1.555 6.207 -1.517 1.00 95.00 84 CYS A C 1
ATOM 620 O O . CYS A 1 84 ? -1.230 6.657 -0.424 1.00 95.00 84 CYS A O 1
ATOM 622 N N . ASP A 1 85 ? -0.772 5.450 -2.283 1.00 94.56 85 ASP A N 1
ATOM 623 C CA . ASP A 1 85 ? 0.655 5.214 -2.076 1.00 94.56 85 ASP A CA 1
ATOM 624 C C . ASP A 1 85 ? 1.036 4.568 -0.734 1.00 94.56 85 ASP A C 1
ATOM 626 O O . ASP A 1 85 ? 2.186 4.579 -0.315 1.00 94.56 85 ASP A O 1
ATOM 630 N N . VAL A 1 86 ? 0.066 3.954 -0.041 1.00 95.44 86 VAL A N 1
ATOM 631 C CA . VAL A 1 86 ? 0.365 3.175 1.169 1.00 95.44 86 VAL A CA 1
ATOM 632 C C . VAL A 1 86 ? 1.253 1.991 0.788 1.00 95.44 86 VAL A C 1
ATOM 634 O O . VAL A 1 86 ? 0.910 1.248 -0.139 1.00 95.44 86 VAL A O 1
ATOM 637 N N . CYS A 1 87 ? 2.352 1.809 1.518 1.00 96.25 87 CYS A N 1
ATOM 638 C CA . CYS A 1 87 ? 3.363 0.797 1.235 1.00 96.25 87 CYS A CA 1
ATOM 639 C C . CYS A 1 87 ? 3.290 -0.323 2.271 1.00 96.25 87 CYS A C 1
ATOM 641 O O . CYS A 1 87 ? 3.378 -0.102 3.483 1.00 96.25 87 CYS A O 1
ATOM 643 N N . VAL A 1 88 ? 3.106 -1.563 1.820 1.00 97.00 88 VAL A N 1
ATOM 644 C CA . VAL A 1 88 ? 2.987 -2.714 2.718 1.00 97.00 88 VAL A CA 1
ATOM 645 C C . VAL A 1 88 ? 3.690 -3.944 2.179 1.00 97.00 88 VAL A C 1
ATOM 647 O O . VAL A 1 88 ? 3.625 -4.233 0.993 1.00 97.00 88 VAL A O 1
ATOM 650 N N . HIS A 1 89 ? 4.272 -4.742 3.070 1.00 97.06 89 HIS A N 1
ATOM 651 C CA . HIS A 1 89 ? 4.648 -6.104 2.708 1.00 97.06 89 HIS A CA 1
ATOM 652 C C . HIS A 1 89 ? 3.412 -6.971 2.458 1.00 97.06 89 HIS A C 1
ATOM 654 O O . HIS A 1 89 ? 2.401 -6.840 3.167 1.00 97.06 89 HIS A O 1
ATOM 660 N N . GLN A 1 90 ? 3.525 -7.916 1.521 1.00 96.25 90 GLN A N 1
ATOM 661 C CA . GLN A 1 90 ? 2.479 -8.898 1.229 1.00 96.25 90 GLN A CA 1
ATOM 662 C C . GLN A 1 90 ? 1.956 -9.586 2.495 1.00 96.25 90 GLN A C 1
ATOM 664 O O . GLN A 1 90 ? 0.756 -9.531 2.783 1.00 96.25 90 GLN A O 1
ATOM 669 N N . ALA A 1 91 ? 2.850 -10.168 3.299 1.00 95.06 91 ALA A N 1
ATOM 670 C CA . ALA A 1 91 ? 2.489 -10.860 4.532 1.00 95.06 91 ALA A CA 1
ATOM 671 C C . ALA A 1 91 ? 1.933 -9.898 5.592 1.00 95.06 91 ALA A C 1
ATOM 673 O O . ALA A 1 91 ? 0.968 -10.226 6.282 1.00 95.06 91 ALA A O 1
ATOM 674 N N . CYS A 1 92 ? 2.476 -8.679 5.682 1.00 95.75 92 CYS A N 1
ATOM 675 C CA . CYS A 1 92 ? 2.016 -7.683 6.652 1.00 95.75 92 CYS A CA 1
ATOM 676 C C . CYS A 1 92 ? 0.567 -7.245 6.414 1.00 95.75 92 CYS A C 1
ATOM 678 O 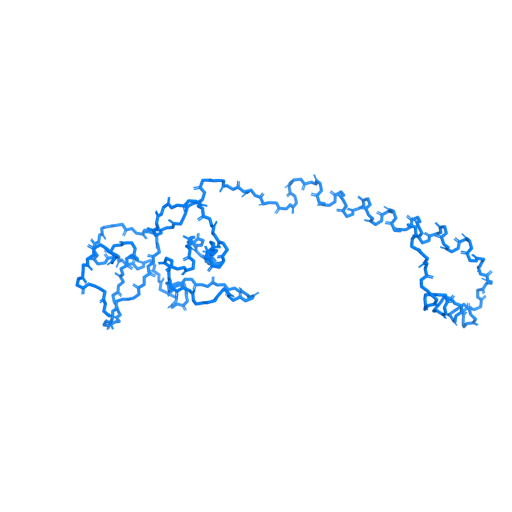O . CYS A 1 92 ? -0.135 -6.917 7.368 1.00 95.75 92 CYS A O 1
ATOM 680 N N . TYR A 1 93 ? 0.110 -7.221 5.161 1.00 96.12 93 TYR A N 1
ATOM 681 C CA . TYR A 1 93 ? -1.248 -6.800 4.808 1.00 96.12 93 TYR A CA 1
ATOM 682 C C . TYR A 1 93 ? -2.173 -7.961 4.404 1.00 96.12 93 TYR A C 1
ATOM 684 O O . TYR A 1 93 ? -3.359 -7.739 4.117 1.00 96.12 93 TYR A O 1
ATOM 692 N N . GLY A 1 94 ? -1.666 -9.196 4.399 1.00 94.38 94 GLY A N 1
ATOM 693 C CA . GLY A 1 94 ? -2.400 -10.394 3.989 1.00 94.38 94 GLY A CA 1
ATOM 694 C C . GLY A 1 94 ? -2.762 -10.388 2.501 1.00 94.38 94 GLY A C 1
ATOM 695 O O . GLY A 1 94 ? -3.923 -10.600 2.147 1.00 94.38 94 GLY A O 1
ATOM 696 N N . ILE A 1 95 ? -1.797 -10.063 1.640 1.00 94.88 95 ILE A N 1
ATOM 697 C CA . ILE A 1 95 ? -1.910 -10.126 0.178 1.00 94.88 95 ILE A CA 1
ATOM 698 C C . ILE A 1 95 ? -1.434 -11.514 -0.261 1.00 94.88 95 ILE A C 1
ATOM 700 O O . ILE A 1 95 ? -0.255 -11.826 -0.144 1.00 94.88 95 ILE A O 1
ATOM 704 N N . ALA A 1 96 ? -2.354 -12.349 -0.751 1.00 91.44 96 ALA A N 1
ATOM 705 C CA . ALA A 1 96 ? -2.040 -13.728 -1.138 1.00 91.44 96 ALA A CA 1
ATOM 706 C C . ALA A 1 96 ? -1.153 -13.811 -2.392 1.00 91.44 96 ALA A C 1
ATOM 708 O O . ALA A 1 96 ? -0.254 -14.640 -2.459 1.00 91.44 96 ALA A O 1
ATOM 709 N N . CYS A 1 97 ? -1.397 -12.943 -3.373 1.00 90.25 97 CYS A N 1
ATOM 710 C CA . CYS A 1 97 ? -0.563 -12.773 -4.556 1.00 90.25 97 CYS A CA 1
ATOM 711 C C . CYS A 1 97 ? -0.623 -11.314 -5.016 1.00 90.25 97 CYS A C 1
ATOM 713 O O . CYS A 1 97 ? -1.673 -10.669 -4.910 1.00 90.25 97 CYS A O 1
ATOM 715 N N . VAL A 1 98 ? 0.502 -10.792 -5.504 1.00 89.19 98 VA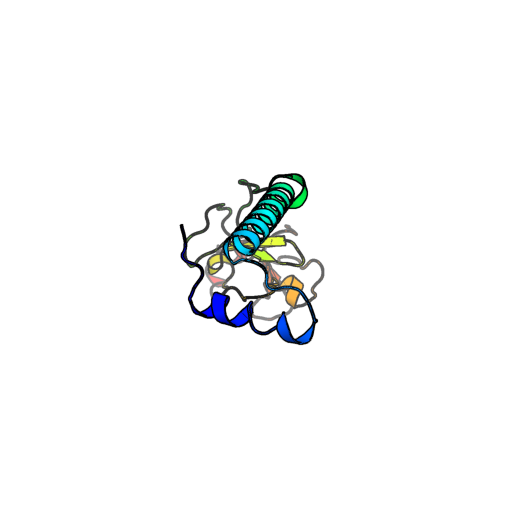L A N 1
ATOM 716 C CA . VAL A 1 98 ? 0.538 -9.476 -6.148 1.00 89.19 98 VAL A CA 1
ATOM 717 C C . VAL A 1 98 ? -0.130 -9.612 -7.522 1.00 89.19 98 VAL A C 1
ATOM 719 O O . VAL A 1 98 ? 0.236 -10.511 -8.286 1.00 89.19 98 VAL A O 1
ATOM 722 N N . PRO A 1 99 ? -1.158 -8.805 -7.839 1.00 90.75 99 PRO A N 1
ATOM 723 C CA . PRO A 1 99 ? -1.792 -8.855 -9.149 1.00 90.75 99 PRO A CA 1
ATOM 724 C C . PRO A 1 99 ? -0.817 -8.380 -10.235 1.00 90.75 99 PRO A C 1
ATOM 726 O O . PRO A 1 99 ? 0.008 -7.510 -9.996 1.00 90.75 99 PRO A O 1
ATOM 729 N N . ALA A 1 100 ? -0.952 -8.903 -11.458 1.00 90.25 100 ALA A N 1
ATOM 730 C CA . ALA A 1 100 ? -0.151 -8.443 -12.602 1.00 90.25 100 ALA A CA 1
ATOM 731 C C . ALA A 1 100 ? -0.497 -7.007 -13.059 1.00 90.25 100 ALA A C 1
ATOM 733 O O . ALA A 1 100 ? 0.223 -6.426 -13.864 1.00 90.25 100 ALA A O 1
ATOM 734 N N . GLY A 1 101 ? -1.632 -6.473 -12.599 1.00 91.75 101 GLY A N 1
ATOM 735 C CA . GLY A 1 101 ? -2.080 -5.105 -12.852 1.00 91.75 101 GLY A CA 1
ATOM 736 C C . GLY A 1 101 ? -2.085 -4.275 -11.572 1.00 91.75 101 GLY A C 1
ATOM 737 O O . GLY A 1 101 ? -1.313 -4.531 -10.654 1.00 91.75 101 GLY A O 1
ATOM 738 N N . SER A 1 102 ? -2.993 -3.304 -11.498 1.00 94.25 102 SER A N 1
ATOM 739 C CA . SER A 1 102 ? -3.078 -2.406 -10.350 1.00 94.25 102 SER A CA 1
ATOM 740 C C . SER A 1 102 ? -3.461 -3.121 -9.051 1.00 94.25 102 SER A C 1
ATOM 742 O O . SER A 1 102 ? -4.322 -4.010 -9.026 1.00 94.25 102 SER A O 1
ATOM 744 N N . TRP A 1 103 ? -2.862 -2.684 -7.946 1.00 96.81 103 TRP A N 1
ATOM 745 C CA . TRP A 1 103 ? -3.225 -3.083 -6.596 1.00 96.81 103 TRP A CA 1
ATOM 746 C C . TRP A 1 103 ? -3.780 -1.894 -5.809 1.00 96.81 103 TRP A C 1
ATOM 748 O O . TRP A 1 103 ? -3.182 -0.824 -5.712 1.00 96.81 103 TRP A O 1
ATOM 758 N N . LEU A 1 104 ? -4.940 -2.099 -5.184 1.00 97.25 104 LEU A N 1
ATOM 759 C CA . LEU A 1 104 ? -5.572 -1.114 -4.313 1.00 97.25 104 LEU A CA 1
ATOM 760 C C . LEU A 1 104 ? -5.674 -1.658 -2.888 1.00 97.25 104 LEU A C 1
ATOM 762 O O . LEU A 1 104 ? -6.140 -2.776 -2.650 1.00 97.25 104 LEU A O 1
ATOM 766 N N . CYS A 1 105 ? -5.313 -0.829 -1.909 1.00 97.31 105 CYS A N 1
ATOM 767 C CA . CYS A 1 105 ? -5.567 -1.140 -0.507 1.00 97.31 105 CYS A CA 1
ATOM 768 C C . CYS A 1 105 ? -7.083 -1.202 -0.236 1.00 97.31 105 CYS A C 1
ATOM 770 O O . CYS A 1 105 ? -7.897 -0.656 -0.985 1.00 97.31 105 CYS A O 1
ATOM 772 N N . ARG A 1 106 ? -7.500 -1.818 0.879 1.00 95.94 106 ARG A N 1
ATOM 773 C CA . ARG A 1 106 ? -8.935 -2.013 1.175 1.00 95.94 106 ARG A CA 1
ATOM 774 C C . ARG A 1 106 ? -9.727 -0.710 1.281 1.00 95.94 106 ARG A C 1
ATOM 776 O O . ARG A 1 106 ? -10.921 -0.721 0.999 1.00 95.94 106 ARG A O 1
ATOM 783 N N . VAL A 1 107 ? -9.092 0.383 1.704 1.00 96.38 107 VAL A N 1
ATOM 784 C CA . VAL A 1 107 ? -9.729 1.707 1.789 1.00 96.38 107 VAL A CA 1
ATOM 785 C C . VAL A 1 107 ? -10.070 2.219 0.389 1.00 96.38 107 VAL A C 1
ATOM 787 O O . VAL A 1 107 ? -11.214 2.592 0.127 1.00 96.38 107 VAL A O 1
ATOM 790 N N . CYS A 1 108 ? -9.088 2.182 -0.514 1.00 97.06 108 CYS A N 1
ATOM 791 C CA . CYS A 1 108 ? -9.212 2.652 -1.889 1.00 97.06 108 CYS A CA 1
ATOM 792 C C . CYS A 1 108 ? -10.163 1.788 -2.719 1.00 97.06 108 CYS A C 1
ATOM 794 O O . CYS A 1 108 ? -11.026 2.345 -3.393 1.00 97.06 108 CYS A O 1
ATOM 796 N N . ASP A 1 109 ? -10.042 0.464 -2.602 1.00 96.06 109 ASP A N 1
ATOM 797 C CA . ASP A 1 109 ? -10.895 -0.544 -3.247 1.00 96.06 109 ASP A CA 1
ATOM 798 C C . ASP A 1 109 ? -12.381 -0.347 -2.900 1.00 96.06 109 ASP A C 1
ATOM 800 O O . ASP A 1 109 ? -13.254 -0.392 -3.760 1.00 96.06 109 ASP A O 1
ATOM 804 N N . ARG A 1 110 ? -12.684 -0.014 -1.637 1.00 94.88 110 ARG A N 1
ATOM 805 C CA . ARG A 1 110 ? -14.058 0.265 -1.182 1.00 94.88 110 ARG A CA 1
ATOM 806 C C . ARG A 1 110 ? -14.509 1.714 -1.376 1.00 94.88 110 ARG A C 1
ATOM 808 O O . ARG A 1 110 ? -15.599 2.062 -0.929 1.00 94.88 110 ARG A O 1
ATOM 815 N N . GLY A 1 111 ? -13.676 2.571 -1.967 1.00 95.50 111 GLY A N 1
ATOM 816 C CA . GLY A 1 111 ? -13.993 3.987 -2.163 1.00 95.50 111 GLY A CA 1
ATOM 817 C C . GLY A 1 111 ? -14.234 4.767 -0.865 1.00 95.50 111 GLY A C 1
ATOM 818 O O . GLY A 1 111 ? -14.925 5.782 -0.885 1.00 95.50 111 GLY A O 1
ATOM 819 N N . VAL A 1 112 ? -13.695 4.311 0.271 1.00 93.81 112 VAL A N 1
ATOM 820 C CA . VAL A 1 112 ? -13.918 4.967 1.566 1.00 93.81 112 VAL A CA 1
ATOM 821 C C . VAL A 1 112 ? -12.995 6.171 1.706 1.00 93.81 112 VAL A C 1
ATOM 823 O O . VAL A 1 112 ? -11.776 6.049 1.617 1.00 93.81 112 VAL A O 1
ATOM 826 N N . ALA A 1 113 ? -13.574 7.341 1.967 1.00 90.62 113 ALA A N 1
ATOM 827 C CA . ALA A 1 113 ? -12.815 8.554 2.236 1.00 90.62 113 ALA A CA 1
ATOM 828 C C . ALA A 1 113 ? -12.331 8.579 3.6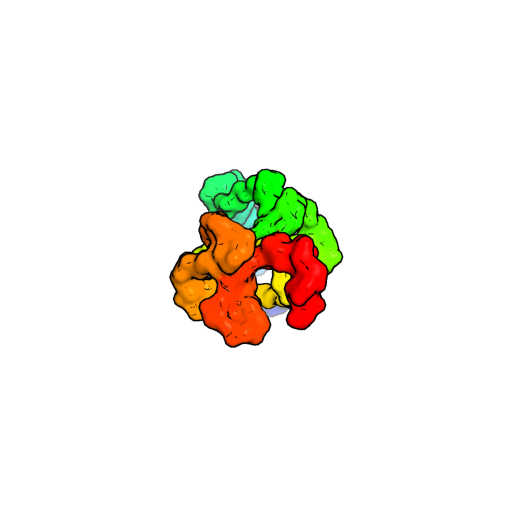97 1.00 90.62 113 ALA A C 1
ATOM 830 O O . ALA A 1 113 ? -13.146 8.550 4.618 1.00 90.62 113 ALA A O 1
ATOM 831 N N . ALA A 1 114 ? -11.009 8.642 3.892 1.00 88.31 114 ALA A N 1
ATOM 832 C CA . ALA A 1 114 ? -10.334 8.895 5.173 1.00 88.31 114 ALA A CA 1
ATOM 833 C C . ALA A 1 114 ? -10.947 8.173 6.406 1.00 88.31 114 ALA A C 1
ATOM 835 O O . ALA A 1 114 ? -11.418 8.831 7.344 1.00 88.31 114 ALA A O 1
ATOM 836 N N . PRO A 1 115 ? -10.966 6.825 6.435 1.00 94.31 115 PRO A N 1
ATOM 837 C CA . PRO A 1 115 ? -11.513 6.085 7.565 1.00 94.31 115 PRO A CA 1
ATOM 838 C C . PRO A 1 115 ? -10.749 6.364 8.866 1.00 94.31 115 PRO A C 1
ATOM 840 O O . PRO A 1 115 ? -9.545 6.600 8.875 1.00 94.31 115 PRO A O 1
ATOM 843 N N . ARG A 1 116 ? -11.455 6.307 10.002 1.00 95.62 116 ARG A N 1
ATOM 844 C CA . ARG A 1 116 ? -10.852 6.499 11.330 1.00 95.62 116 ARG A CA 1
ATOM 845 C C . ARG A 1 116 ? -10.566 5.168 12.006 1.00 95.62 116 ARG A C 1
ATOM 847 O O . ARG A 1 116 ? -11.467 4.338 12.145 1.00 95.62 116 ARG A O 1
ATOM 854 N N . CYS A 1 117 ? -9.335 5.003 12.488 1.00 95.31 117 CYS A N 1
ATOM 855 C CA . CYS A 1 117 ? -8.968 3.864 13.319 1.00 95.31 117 CYS A CA 1
ATOM 856 C C . CYS A 1 117 ? -9.750 3.909 14.636 1.00 95.31 117 CYS A C 1
ATOM 858 O O . CYS A 1 117 ? -9.785 4.939 15.303 1.00 95.31 117 CYS A O 1
ATOM 860 N N . GLN A 1 118 ? -10.355 2.791 15.032 1.00 94.12 118 GLN A N 1
ATOM 861 C CA . GLN A 1 118 ? -11.052 2.685 16.321 1.00 94.12 118 GLN A CA 1
ATOM 862 C C . GLN A 1 118 ? -10.106 2.517 17.519 1.00 94.12 118 GLN A C 1
ATOM 864 O O . GLN A 1 118 ? -10.545 2.621 18.657 1.00 94.12 118 GLN A O 1
ATOM 869 N N . LEU A 1 119 ? -8.827 2.232 17.267 1.00 92.75 119 LEU A N 1
ATOM 870 C CA . LEU A 1 119 ? -7.854 1.857 18.297 1.00 92.75 119 LEU A CA 1
ATOM 871 C C . LEU A 1 119 ? -6.844 2.970 18.607 1.00 92.75 119 LEU A C 1
ATOM 873 O O . LEU A 1 119 ? -6.100 2.873 19.574 1.00 92.75 119 LEU A O 1
ATOM 877 N N . CYS A 1 120 ? -6.772 4.015 17.779 1.00 94.38 120 CYS A N 1
ATOM 878 C CA . CYS A 1 120 ? -5.818 5.106 17.968 1.00 94.38 120 CYS A CA 1
ATOM 879 C C . CYS A 1 120 ? -6.282 6.392 17.263 1.00 94.38 120 CYS A C 1
ATOM 881 O O . CYS A 1 120 ? -7.054 6.316 16.304 1.00 94.38 120 CYS A O 1
ATOM 883 N N . PRO A 1 121 ? -5.750 7.568 17.636 1.00 95.19 121 PRO A N 1
ATOM 884 C CA . PRO A 1 121 ? -6.128 8.840 17.026 1.00 95.19 121 PRO A CA 1
ATOM 885 C C . PRO A 1 121 ? -5.437 9.143 15.684 1.00 95.19 121 PRO A C 1
ATOM 887 O O . PRO A 1 121 ? -5.765 10.168 15.089 1.00 95.19 121 PRO A O 1
ATOM 890 N N . ARG A 1 122 ? -4.515 8.300 15.192 1.00 92.25 122 ARG A N 1
ATOM 891 C CA . ARG A 1 122 ? -3.825 8.505 13.901 1.00 92.25 122 ARG A CA 1
ATOM 892 C C . ARG A 1 122 ? -4.783 8.432 12.702 1.00 92.25 122 ARG A C 1
ATOM 894 O O . ARG A 1 122 ? -5.885 7.885 12.814 1.00 92.25 122 ARG A O 1
ATOM 901 N N . ARG A 1 123 ? -4.386 9.033 11.577 1.00 89.69 123 ARG A N 1
ATOM 902 C CA . ARG A 1 123 ? -5.185 9.128 10.333 1.00 89.69 123 ARG A CA 1
ATOM 903 C C . ARG A 1 123 ? -4.513 8.467 9.127 1.00 89.69 123 ARG A C 1
ATOM 905 O O . ARG A 1 123 ? -5.155 8.322 8.096 1.00 89.69 123 ARG A O 1
ATOM 912 N N . ASP A 1 124 ? -3.250 8.106 9.275 1.00 90.50 124 ASP A N 1
ATOM 913 C CA . ASP A 1 124 ? -2.339 7.584 8.270 1.00 90.50 124 ASP A CA 1
ATOM 914 C C . ASP A 1 124 ? -2.038 6.095 8.486 1.00 90.50 124 ASP A C 1
ATOM 916 O O . ASP A 1 124 ? -2.150 5.568 9.595 1.00 90.50 124 ASP A O 1
ATOM 920 N N . GLY A 1 125 ? -1.587 5.437 7.419 1.00 92.56 125 GLY A N 1
ATOM 921 C CA . GLY A 1 125 ? -1.125 4.054 7.441 1.00 92.56 125 GLY A CA 1
ATOM 922 C C . GLY A 1 125 ? -2.151 3.032 6.951 1.00 92.56 125 GLY A C 1
ATOM 923 O O . GLY A 1 125 ? -3.295 3.330 6.600 1.00 92.56 125 GLY A O 1
ATOM 924 N N . ALA A 1 126 ? -1.722 1.773 6.915 1.00 96.38 126 ALA A N 1
ATOM 925 C CA . ALA A 1 126 ? -2.485 0.688 6.315 1.00 96.38 126 ALA A CA 1
ATOM 926 C C . ALA A 1 126 ? -3.686 0.265 7.177 1.00 96.38 126 ALA A C 1
ATOM 928 O O . ALA A 1 126 ? -3.529 -0.150 8.328 1.00 96.38 126 ALA A O 1
ATOM 929 N N . MET A 1 127 ? -4.895 0.304 6.604 1.00 96.38 127 MET A N 1
ATOM 930 C CA . MET A 1 127 ? -6.144 -0.018 7.309 1.00 96.38 127 MET A CA 1
ATOM 931 C C . MET A 1 127 ? -6.899 -1.202 6.704 1.00 96.38 127 MET A C 1
ATOM 933 O O . MET A 1 127 ? -6.834 -1.457 5.498 1.00 96.38 127 MET A O 1
ATOM 937 N N . LYS A 1 128 ? -7.678 -1.891 7.543 1.00 95.38 128 LYS A N 1
ATOM 938 C CA . LYS A 1 128 ? -8.638 -2.937 7.156 1.00 95.38 128 LYS A CA 1
ATOM 939 C C . LYS A 1 128 ? -9.986 -2.711 7.858 1.00 95.38 128 LYS A C 1
ATOM 941 O O . LYS A 1 128 ? -10.017 -2.119 8.944 1.00 95.38 128 LYS A O 1
ATOM 946 N N . PRO A 1 129 ? -11.098 -3.181 7.267 1.00 94.25 129 PRO A N 1
ATOM 947 C CA . PRO A 1 129 ? -12.376 -3.219 7.963 1.00 94.25 129 PRO A CA 1
ATOM 948 C C . PRO A 1 129 ? -12.324 -4.231 9.115 1.00 94.25 129 PRO A C 1
ATOM 950 O O . PRO A 1 129 ? -11.663 -5.263 9.012 1.00 94.25 129 PRO A O 1
ATOM 953 N N . THR A 1 130 ? -13.039 -3.954 10.201 1.00 90.44 130 THR A N 1
ATOM 954 C CA . THR A 1 130 ? -13.218 -4.917 11.294 1.00 90.44 130 THR A CA 1
ATOM 955 C C . THR A 1 130 ? -14.218 -6.014 10.903 1.00 90.44 130 THR A C 1
ATOM 957 O O . THR A 1 130 ? -15.005 -5.847 9.967 1.00 90.44 130 THR A O 1
ATOM 960 N N . ARG A 1 131 ? -14.225 -7.135 11.642 1.00 83.12 131 ARG A N 1
ATOM 961 C CA . ARG A 1 131 ? -15.068 -8.321 11.377 1.00 83.12 131 ARG A CA 1
ATOM 962 C C . ARG A 1 131 ? -16.567 -8.014 11.242 1.00 83.12 131 ARG A C 1
ATOM 964 O O . ARG A 1 131 ? -17.246 -8.658 10.455 1.00 83.12 131 ARG A O 1
ATOM 971 N N . GLY A 1 132 ? -17.072 -7.018 11.972 1.00 78.94 132 GLY A N 1
ATOM 972 C CA . GLY A 1 132 ? -18.482 -6.607 11.920 1.00 78.94 132 GLY A CA 1
ATOM 973 C C . GLY A 1 132 ? -18.866 -5.757 10.703 1.00 78.94 132 GLY A C 1
ATOM 974 O O . GLY A 1 132 ? -20.041 -5.448 10.533 1.00 78.94 132 GLY A O 1
ATOM 975 N N . GLY A 1 133 ? -17.902 -5.354 9.867 1.00 76.00 133 GLY A N 1
ATOM 976 C CA . GLY A 1 133 ? -18.129 -4.355 8.826 1.00 76.00 133 GLY A CA 1
ATOM 977 C C . GLY A 1 133 ? -18.388 -2.954 9.404 1.00 76.00 133 GLY A C 1
ATOM 978 O O . GLY A 1 133 ? -18.660 -2.769 10.587 1.00 76.00 133 GLY A O 1
ATOM 979 N N . GLY A 1 134 ? -18.229 -1.918 8.582 1.00 84.00 134 GLY A N 1
ATOM 980 C CA . GLY A 1 134 ? -18.561 -0.530 8.946 1.00 84.00 134 GLY A CA 1
ATOM 981 C C . GLY A 1 134 ? -17.548 0.219 9.824 1.00 84.00 134 GLY A C 1
ATOM 982 O O . GLY A 1 134 ? -17.529 1.447 9.795 1.00 84.00 134 GLY A O 1
ATOM 983 N N . LYS A 1 135 ? -16.661 -0.470 10.549 1.00 93.38 135 LYS A N 1
ATOM 984 C CA . LYS A 1 135 ? -15.550 0.151 11.296 1.00 93.38 135 LYS A CA 1
ATOM 985 C C . LYS A 1 135 ? -14.196 -0.237 10.706 1.00 93.38 135 LYS A C 1
ATOM 987 O O . LYS A 1 135 ? -14.075 -1.260 10.037 1.00 93.38 135 LYS A O 1
ATOM 992 N N . TRP A 1 136 ? -13.180 0.580 10.977 1.00 95.69 136 TRP A N 1
ATOM 993 C CA . TRP A 1 136 ? -11.829 0.430 10.436 1.00 95.69 136 TRP A CA 1
ATOM 994 C C . TRP A 1 136 ? -10.778 0.469 11.542 1.00 95.69 136 TRP A C 1
ATOM 996 O O . TRP A 1 136 ? -10.930 1.167 12.545 1.00 95.69 136 TRP A O 1
ATOM 1006 N N . ALA A 1 137 ? -9.688 -0.259 11.343 1.00 95.50 137 ALA A N 1
ATOM 1007 C CA . ALA A 1 137 ? -8.524 -0.225 12.215 1.00 95.50 137 ALA A CA 1
ATOM 1008 C C . ALA A 1 137 ? -7.245 -0.264 11.375 1.00 95.50 137 ALA A C 1
ATOM 1010 O O . ALA A 1 137 ? -7.237 -0.855 10.291 1.00 95.50 137 ALA A O 1
ATOM 1011 N N . HIS A 1 138 ? -6.168 0.351 11.870 1.00 96.00 138 HIS A N 1
ATOM 1012 C CA . HIS A 1 138 ? -4.846 0.092 11.303 1.00 96.00 138 HIS A CA 1
ATOM 1013 C C . HIS A 1 138 ? -4.490 -1.376 11.513 1.00 96.00 138 HIS A C 1
ATOM 1015 O O . HIS A 1 138 ? -4.742 -1.926 12.588 1.00 96.00 138 HIS A O 1
ATOM 1021 N N . VAL A 1 139 ? -3.853 -1.984 10.516 1.00 95.31 139 VAL A N 1
ATOM 1022 C CA . VAL A 1 139 ? -3.343 -3.355 10.633 1.00 95.31 139 VAL A CA 1
ATOM 1023 C C . VAL A 1 139 ? -2.338 -3.437 11.779 1.00 95.31 139 VAL A C 1
ATOM 1025 O O . VAL A 1 139 ? -2.457 -4.307 12.635 1.00 95.31 139 VAL A O 1
ATOM 1028 N N . SER A 1 140 ? -1.434 -2.457 11.880 1.00 94.00 140 SER A N 1
ATOM 1029 C CA . SER A 1 140 ? -0.474 -2.360 12.983 1.00 94.00 140 SER A CA 1
ATOM 1030 C C . SER A 1 140 ? -1.147 -2.268 14.354 1.00 94.00 140 SER A C 1
ATOM 1032 O O . SER A 1 140 ? -0.703 -2.935 15.277 1.00 94.00 140 SER A O 1
ATOM 1034 N N . CYS A 1 141 ? -2.251 -1.527 14.503 1.00 92.44 141 CYS A N 1
ATOM 1035 C CA . CYS A 1 141 ? -2.982 -1.463 15.776 1.00 92.44 141 CYS A CA 1
ATOM 1036 C C . CYS A 1 141 ? -3.633 -2.800 16.166 1.00 92.44 141 CYS A C 1
ATOM 1038 O O . CYS A 1 141 ? -3.757 -3.086 17.351 1.00 92.44 141 CYS A O 1
ATOM 1040 N N . ALA A 1 142 ? -4.051 -3.608 15.190 1.00 89.44 142 ALA A N 1
ATOM 1041 C CA . ALA A 1 142 ? -4.689 -4.900 15.434 1.00 89.44 142 ALA A CA 1
ATOM 1042 C C . ALA A 1 142 ? -3.689 -6.013 15.810 1.00 89.44 142 ALA A C 1
ATOM 1044 O O . ALA A 1 142 ? -4.056 -6.938 16.527 1.00 89.44 142 ALA A O 1
ATOM 1045 N N . LEU A 1 143 ? -2.428 -5.928 15.365 1.00 82.06 143 LEU A N 1
ATOM 1046 C CA . LEU A 1 143 ? -1.410 -6.968 15.600 1.00 82.06 143 LEU A CA 1
ATOM 1047 C C . LEU A 1 143 ? -1.035 -7.157 17.081 1.00 82.06 143 LEU A C 1
ATOM 1049 O O . LEU A 1 143 ? -0.631 -8.257 17.478 1.00 82.06 143 LEU A O 1
ATOM 1053 N N . TRP A 1 144 ? -1.194 -6.103 17.886 1.00 67.88 144 TRP A N 1
ATOM 1054 C CA . TRP A 1 144 ? -0.790 -6.051 19.296 1.00 67.88 144 TRP A CA 1
ATOM 1055 C C . TRP A 1 144 ? -1.913 -6.372 20.290 1.00 67.88 144 TRP A C 1
ATOM 1057 O O . TRP A 1 144 ? -1.674 -6.332 21.493 1.00 67.88 144 TRP A O 1
ATOM 1067 N N . ILE A 1 145 ? -3.118 -6.705 19.814 1.00 69.31 145 ILE A N 1
ATOM 1068 C CA . ILE A 1 145 ? -4.260 -7.055 20.669 1.00 69.31 145 ILE A CA 1
ATOM 1069 C C . ILE A 1 145 ? -4.581 -8.544 20.451 1.00 69.31 145 ILE A C 1
ATOM 1071 O O . ILE A 1 145 ? -5.087 -8.897 19.380 1.00 69.31 145 ILE A O 1
ATOM 1075 N N . PRO A 1 146 ? -4.269 -9.433 21.415 1.00 57.50 146 PRO A N 1
ATOM 1076 C CA . PRO A 1 146 ? -4.496 -10.877 21.298 1.00 57.50 146 PRO A CA 1
ATOM 1077 C C . PRO A 1 146 ? -5.926 -11.241 20.876 1.00 57.50 146 PRO A C 1
ATOM 1079 O O . PRO A 1 146 ? -6.123 -12.137 20.060 1.00 57.50 146 PRO A O 1
ATOM 1082 N N . GLU A 1 147 ? -6.914 -10.495 21.367 1.00 60.56 147 GLU A N 1
ATOM 1083 C CA . GLU A 1 147 ? -8.347 -10.705 21.150 1.00 60.56 147 GLU A CA 1
ATOM 1084 C C . GLU A 1 147 ? -8.819 -10.335 19.730 1.00 60.56 147 GLU A C 1
ATOM 1086 O O . GLU A 1 147 ? -9.952 -10.636 19.359 1.00 60.56 147 GLU A O 1
ATOM 1091 N N . VAL A 1 148 ? -7.974 -9.680 18.921 1.00 55.81 148 VAL A N 1
ATOM 1092 C CA . VAL A 1 148 ? -8.304 -9.230 17.552 1.00 55.81 148 VAL A CA 1
ATOM 1093 C C . VAL A 1 148 ? -7.845 -10.237 16.482 1.00 55.81 148 VAL A C 1
ATOM 1095 O O . VAL A 1 148 ? -8.204 -10.111 15.311 1.00 55.81 148 VAL A O 1
ATOM 1098 N N . ARG A 1 149 ? -7.103 -11.285 16.864 1.00 53.66 149 ARG A N 1
AT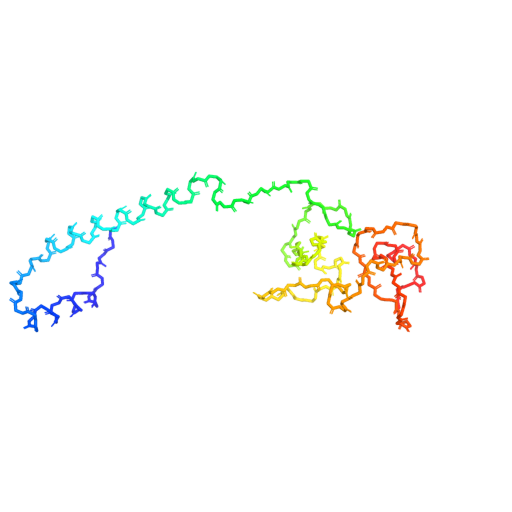OM 1099 C CA . ARG A 1 149 ? -6.695 -12.380 15.968 1.00 53.66 149 ARG A CA 1
ATOM 1100 C C . ARG A 1 149 ? -7.844 -13.388 15.815 1.00 53.66 149 ARG A C 1
ATOM 1102 O O . ARG A 1 149 ? -7.819 -14.437 16.449 1.00 53.66 149 ARG A O 1
ATOM 1109 N N . GLY A 1 150 ? -8.873 -13.064 15.028 1.00 44.56 150 GLY A N 1
ATOM 1110 C CA . GLY A 1 150 ? -10.059 -13.925 14.893 1.00 44.56 150 GLY A CA 1
ATOM 1111 C C . GLY A 1 150 ? -10.774 -13.870 13.559 1.00 44.56 150 GLY A C 1
ATOM 1112 O O . GLY A 1 150 ? -11.235 -12.772 13.174 1.00 44.56 150 GLY A O 1
#

Organism: Petromyzon marinus (NCBI:txid7757)

Secondary structure (DSSP, 8-state):
-----HHHHHHHHTTTTTTTPPPPPHHHHHHHHHHHHHHHHHHHHHHHH-HHHH-----TT---TTT-----BTTB-EEE-TTT--EEEHHHHT-SS--SS----HHHHTT--SPPBSS-S---S-EEE-TTSS-EEEHHHHHT-GGG--